Protein AF-A0A7G6RJ88-F1 (afdb_monomer)

Solvent-accessible surface area (backbone atoms only — not comparable to full-atom values): 5047 Å² total; per-residue (Å²): 136,91,84,84,49,78,64,52,57,51,43,50,52,51,42,63,74,70,59,53,72,66,64,36,30,78,70,62,74,40,69,73,86,46,95,81,63,43,68,69,64,77,35,70,79,37,62,68,61,45,58,74,69,45,52,76,68,52,44,49,54,51,50,49,52,47,52,56,54,46,55,70,71,52,76,76,78,80,82,125

Organism: Rhizobium leguminosarum bv. viciae (NCBI:txid387)

Radius of gyration: 14.53 Å; Cα contacts (8 Å, |Δi|>4): 36; chains: 1; bounding box: 37×22×43 Å

Structure (mmCIF, N/CA/C/O backbone):
data_AF-A0A7G6RJ88-F1
#
_entry.id   AF-A0A7G6RJ88-F1
#
loop_
_atom_site.group_PDB
_atom_site.id
_atom_site.type_symbol
_atom_site.label_atom_id
_atom_site.label_alt_id
_atom_site.label_comp_id
_atom_site.label_asym_id
_atom_site.label_entity_id
_atom_site.label_seq_id
_atom_site.pdbx_PDB_ins_code
_atom_site.Cartn_x
_atom_site.Cartn_y
_atom_site.Cartn_z
_atom_site.occupancy
_atom_site.B_iso_or_equiv
_atom_site.auth_seq_id
_atom_site.auth_comp_id
_atom_site.auth_asym_id
_atom_site.auth_atom_id
_atom_site.pdbx_PDB_model_num
ATOM 1 N N . MET A 1 1 ? -9.421 -6.130 -19.620 1.00 55.19 1 MET A N 1
ATOM 2 C CA . MET A 1 1 ? -8.718 -7.299 -19.055 1.00 55.19 1 MET A CA 1
ATOM 3 C C . MET A 1 1 ? -7.459 -6.773 -18.395 1.00 55.19 1 MET A C 1
ATOM 5 O O . MET A 1 1 ? -6.742 -6.025 -19.045 1.00 55.19 1 MET A O 1
ATOM 9 N N . THR A 1 2 ? -7.252 -7.051 -17.111 1.00 77.31 2 THR A N 1
ATOM 10 C CA . THR A 1 2 ? -6.043 -6.612 -16.399 1.00 77.31 2 THR A CA 1
ATOM 11 C C . THR A 1 2 ? -4.922 -7.601 -16.698 1.00 77.31 2 THR A C 1
ATOM 13 O O . THR A 1 2 ? -5.116 -8.801 -16.508 1.00 77.31 2 THR A O 1
ATOM 16 N N . THR A 1 3 ? -3.775 -7.112 -17.171 1.00 86.69 3 THR A N 1
ATOM 17 C CA . THR A 1 3 ? -2.601 -7.942 -17.471 1.00 86.69 3 THR A CA 1
ATOM 18 C C . THR A 1 3 ? -1.526 -7.687 -16.424 1.00 86.69 3 THR A C 1
ATOM 20 O O . THR A 1 3 ? -1.082 -6.554 -16.262 1.00 86.69 3 THR A O 1
ATOM 23 N N . PHE A 1 4 ? -1.093 -8.740 -15.735 1.00 88.31 4 PHE A N 1
ATOM 24 C CA . PHE A 1 4 ? 0.073 -8.702 -14.854 1.00 88.31 4 PHE A CA 1
ATOM 25 C C . PHE A 1 4 ? 1.308 -9.167 -15.627 1.00 88.31 4 PHE A C 1
ATOM 27 O O . PHE A 1 4 ? 1.244 -10.156 -16.357 1.00 88.31 4 PHE A O 1
ATOM 34 N N . THR A 1 5 ? 2.430 -8.467 -15.474 1.00 91.75 5 THR A N 1
ATOM 35 C CA . THR A 1 5 ? 3.720 -8.874 -16.054 1.00 91.75 5 THR A CA 1
ATOM 36 C C . THR A 1 5 ? 4.609 -9.522 -14.991 1.00 91.75 5 THR A C 1
ATOM 38 O O . THR A 1 5 ? 4.349 -9.396 -13.793 1.00 91.75 5 THR A O 1
ATOM 41 N N . ALA A 1 6 ? 5.698 -10.177 -15.408 1.00 92.06 6 ALA A N 1
ATOM 42 C CA . ALA A 1 6 ? 6.705 -10.679 -14.469 1.00 92.06 6 ALA A CA 1
ATOM 43 C C . ALA A 1 6 ? 7.289 -9.552 -13.590 1.00 92.06 6 ALA A C 1
ATOM 45 O O . ALA A 1 6 ? 7.483 -9.744 -12.389 1.00 92.06 6 ALA A O 1
ATOM 46 N N . ASN A 1 7 ? 7.496 -8.360 -14.164 1.00 90.38 7 ASN A N 1
ATOM 47 C CA . ASN A 1 7 ? 7.961 -7.191 -13.416 1.00 90.38 7 ASN A CA 1
ATOM 48 C C . ASN A 1 7 ? 6.919 -6.711 -12.407 1.00 90.38 7 ASN A C 1
ATOM 50 O O . ASN A 1 7 ? 7.285 -6.394 -11.282 1.00 90.38 7 ASN A O 1
ATOM 54 N N . THR A 1 8 ? 5.629 -6.782 -12.746 1.00 90.19 8 THR A N 1
ATOM 55 C CA . THR A 1 8 ? 4.554 -6.416 -11.817 1.00 90.19 8 THR A CA 1
ATOM 56 C C . THR A 1 8 ? 4.596 -7.261 -10.542 1.00 90.19 8 THR A C 1
ATOM 58 O O . THR A 1 8 ? 4.446 -6.729 -9.448 1.00 90.19 8 THR A O 1
ATOM 61 N N . LEU A 1 9 ? 4.852 -8.570 -10.649 1.00 91.06 9 LEU A N 1
ATOM 62 C CA . LEU A 1 9 ? 4.981 -9.435 -9.468 1.00 91.06 9 LEU A CA 1
ATOM 63 C C . LEU A 1 9 ? 6.185 -9.042 -8.600 1.00 91.06 9 LEU A C 1
ATOM 65 O O . LEU A 1 9 ? 6.079 -8.999 -7.375 1.00 91.06 9 LEU A O 1
ATOM 69 N N . LYS A 1 10 ? 7.320 -8.724 -9.232 1.00 92.19 10 LYS A N 1
ATOM 70 C CA . LYS A 1 10 ? 8.547 -8.290 -8.550 1.00 92.19 10 LYS A CA 1
ATOM 71 C C . LYS A 1 10 ? 8.373 -6.934 -7.856 1.00 92.19 10 LYS A C 1
ATOM 73 O O . LYS A 1 10 ? 8.765 -6.790 -6.702 1.00 92.19 10 LYS A O 1
ATOM 78 N N . GLU A 1 11 ? 7.777 -5.959 -8.534 1.00 91.94 11 GLU A N 1
ATOM 79 C CA . GLU A 1 11 ? 7.509 -4.616 -8.006 1.00 91.94 11 GLU A CA 1
ATOM 80 C C . GLU A 1 11 ? 6.555 -4.664 -6.810 1.00 91.94 11 GLU A C 1
ATOM 82 O O . GLU A 1 11 ? 6.832 -4.044 -5.784 1.00 91.94 11 GLU A O 1
ATOM 87 N N . LEU A 1 12 ? 5.485 -5.464 -6.894 1.00 91.56 12 LEU A N 1
ATOM 88 C CA . LEU A 1 12 ? 4.567 -5.686 -5.775 1.00 91.56 12 LEU A CA 1
ATOM 89 C C . LEU A 1 12 ? 5.267 -6.361 -4.590 1.00 91.56 12 LEU A C 1
ATOM 91 O O . LEU A 1 12 ? 5.094 -5.923 -3.455 1.00 91.56 12 LEU A O 1
ATOM 95 N N . ALA A 1 13 ? 6.098 -7.380 -4.837 1.00 91.06 13 ALA A N 1
ATOM 96 C CA . ALA A 1 13 ? 6.857 -8.043 -3.779 1.00 91.06 13 ALA A CA 1
ATOM 97 C C . ALA A 1 13 ? 7.813 -7.074 -3.068 1.00 91.06 13 ALA A C 1
ATOM 99 O O . ALA A 1 13 ? 7.884 -7.077 -1.836 1.00 91.06 13 ALA A O 1
ATOM 100 N N . TYR A 1 14 ? 8.510 -6.207 -3.811 1.00 92.00 14 TYR A N 1
ATOM 101 C CA . TYR A 1 14 ? 9.336 -5.172 -3.192 1.00 92.00 14 TYR A CA 1
ATOM 102 C C . TYR A 1 14 ? 8.502 -4.167 -2.411 1.00 92.00 14 TYR A C 1
ATOM 104 O O . TYR A 1 14 ? 8.859 -3.856 -1.276 1.00 92.00 14 TYR A O 1
ATOM 112 N N . PHE A 1 15 ? 7.395 -3.694 -2.978 1.00 93.19 15 PHE A N 1
ATOM 113 C CA . PHE A 1 15 ? 6.512 -2.755 -2.303 1.00 93.19 15 PHE A CA 1
ATOM 114 C C . PHE A 1 15 ? 6.012 -3.323 -0.968 1.00 93.19 15 PHE A C 1
ATOM 116 O O . PHE A 1 15 ? 6.206 -2.691 0.066 1.00 93.19 15 PHE A O 1
ATOM 123 N N . TYR A 1 16 ? 5.459 -4.538 -0.944 1.00 90.69 16 TYR A N 1
ATOM 124 C CA . TYR A 1 16 ? 4.947 -5.150 0.290 1.00 90.69 16 TYR A CA 1
ATOM 125 C C . TYR A 1 16 ? 6.040 -5.436 1.320 1.00 90.69 16 TYR A C 1
ATOM 127 O O . TYR A 1 16 ? 5.805 -5.276 2.513 1.00 90.69 16 TYR A O 1
ATOM 135 N N . THR A 1 17 ? 7.240 -5.817 0.873 1.00 89.06 17 THR A N 1
ATOM 136 C CA . THR A 1 17 ? 8.374 -6.092 1.772 1.00 89.06 17 THR A CA 1
ATOM 137 C C . THR A 1 17 ? 8.909 -4.822 2.436 1.00 89.06 17 THR A C 1
ATOM 139 O O . THR A 1 17 ? 9.390 -4.880 3.564 1.00 89.06 17 THR A O 1
ATOM 142 N N . ASN A 1 18 ? 8.833 -3.680 1.748 1.00 89.81 18 ASN A N 1
ATOM 143 C CA . ASN A 1 18 ? 9.390 -2.408 2.215 1.00 89.81 18 ASN A CA 1
ATOM 144 C C . ASN A 1 18 ? 8.332 -1.429 2.741 1.00 89.81 18 ASN A C 1
ATOM 146 O O . ASN A 1 18 ? 8.689 -0.346 3.193 1.00 89.81 18 ASN A O 1
ATOM 150 N N . THR A 1 19 ? 7.046 -1.781 2.686 1.00 89.38 19 THR A N 1
ATOM 151 C CA . THR A 1 19 ? 5.985 -0.946 3.251 1.00 89.38 19 THR A CA 1
ATOM 152 C C . THR A 1 19 ? 5.807 -1.271 4.721 1.00 89.38 19 THR A C 1
ATOM 154 O O . THR A 1 19 ? 5.375 -2.365 5.087 1.00 89.38 19 THR A O 1
ATOM 157 N N . ASP A 1 20 ? 6.102 -0.293 5.567 1.00 86.19 20 ASP A N 1
ATOM 158 C CA . ASP A 1 20 ? 5.892 -0.398 7.000 1.00 86.19 20 ASP A CA 1
ATOM 159 C C . ASP A 1 20 ? 4.591 0.276 7.460 1.00 86.19 20 ASP A C 1
ATOM 161 O O . ASP A 1 20 ? 3.833 0.883 6.698 1.00 86.19 20 ASP A O 1
ATOM 165 N N . ARG A 1 21 ? 4.326 0.153 8.761 1.00 84.75 21 ARG A N 1
ATOM 166 C CA . ARG A 1 21 ? 3.155 0.741 9.407 1.00 84.75 21 ARG A CA 1
ATOM 167 C C . ARG A 1 21 ? 3.099 2.264 9.241 1.00 84.75 21 ARG A C 1
ATOM 169 O O . ARG A 1 21 ? 2.013 2.785 9.011 1.00 84.75 21 ARG A O 1
ATOM 176 N N . SER A 1 22 ? 4.220 2.970 9.383 1.00 86.44 22 SER A N 1
ATOM 177 C CA . SER A 1 22 ? 4.248 4.437 9.290 1.00 86.44 22 SER A CA 1
ATOM 178 C C . SER A 1 22 ? 3.822 4.919 7.912 1.00 86.44 22 SER A C 1
ATOM 180 O O . SER A 1 22 ? 2.996 5.818 7.817 1.00 86.44 22 SER A O 1
ATOM 182 N N . MET A 1 23 ? 4.281 4.262 6.847 1.00 90.44 23 MET A N 1
ATOM 183 C CA . MET A 1 23 ? 3.881 4.608 5.480 1.00 90.44 23 MET A CA 1
ATOM 184 C C . MET A 1 23 ? 2.366 4.482 5.263 1.00 90.44 23 MET A C 1
ATOM 186 O O . MET A 1 23 ? 1.770 5.271 4.529 1.00 90.44 23 MET A O 1
ATOM 190 N N . LEU A 1 24 ? 1.729 3.497 5.903 1.00 89.75 24 LEU A N 1
ATOM 191 C CA . LEU A 1 24 ? 0.277 3.313 5.849 1.00 89.75 24 LEU A CA 1
ATOM 192 C C . LEU A 1 24 ? -0.472 4.348 6.707 1.00 89.75 24 LEU A C 1
ATOM 194 O O . LEU A 1 24 ? -1.547 4.796 6.306 1.00 89.75 24 LEU A O 1
ATOM 198 N N . GLU A 1 25 ? 0.080 4.732 7.864 1.00 89.12 25 GLU A N 1
ATOM 199 C CA . GLU A 1 25 ? -0.459 5.803 8.720 1.00 89.12 25 GLU A CA 1
ATOM 200 C C . GLU A 1 25 ? -0.412 7.160 7.999 1.00 89.12 25 GLU A C 1
ATOM 202 O O . GLU A 1 25 ? -1.424 7.860 7.953 1.00 89.12 25 GLU A O 1
ATOM 207 N N . ASP A 1 26 ? 0.709 7.489 7.352 1.00 90.50 26 ASP A N 1
ATOM 208 C CA . ASP A 1 26 ? 0.909 8.741 6.606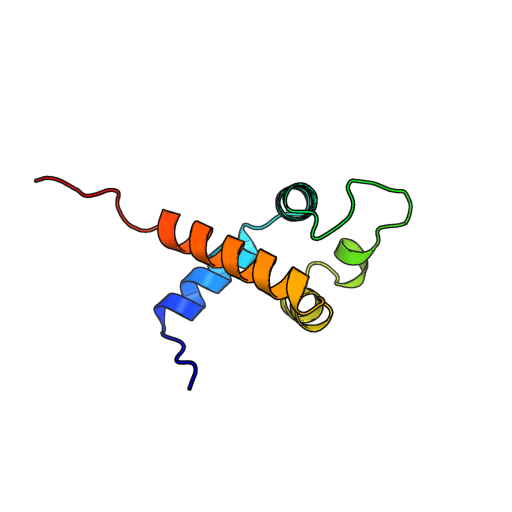 1.00 90.50 26 ASP A CA 1
ATOM 209 C C . ASP A 1 26 ? -0.064 8.896 5.432 1.00 90.50 26 ASP A C 1
ATOM 211 O O . ASP A 1 26 ? -0.466 10.004 5.073 1.00 90.50 26 ASP A O 1
ATOM 215 N N . LYS A 1 27 ? -0.468 7.775 4.826 1.00 91.50 27 LYS A N 1
ATOM 216 C CA . LYS A 1 27 ? -1.457 7.737 3.741 1.00 91.50 27 LYS A CA 1
ATOM 217 C C . LYS A 1 27 ? -2.895 7.591 4.243 1.00 91.50 27 LYS A C 1
ATOM 219 O O . LYS A 1 27 ? -3.810 7.518 3.428 1.00 91.50 27 LYS A O 1
ATOM 224 N N . GLY A 1 28 ? -3.107 7.551 5.560 1.00 88.75 28 GLY A N 1
ATOM 225 C CA . GLY A 1 28 ? -4.427 7.449 6.184 1.00 88.75 28 GLY A CA 1
ATOM 226 C C . GLY A 1 28 ? -5.103 6.081 6.042 1.00 88.75 28 GLY A C 1
ATOM 227 O O . GLY A 1 28 ? -6.265 5.941 6.420 1.00 88.75 28 GLY A O 1
ATOM 228 N N . LEU A 1 29 ? -4.391 5.064 5.540 1.00 88.31 29 LEU A N 1
ATOM 229 C CA . LEU A 1 29 ? -4.914 3.702 5.355 1.00 88.31 29 LEU A CA 1
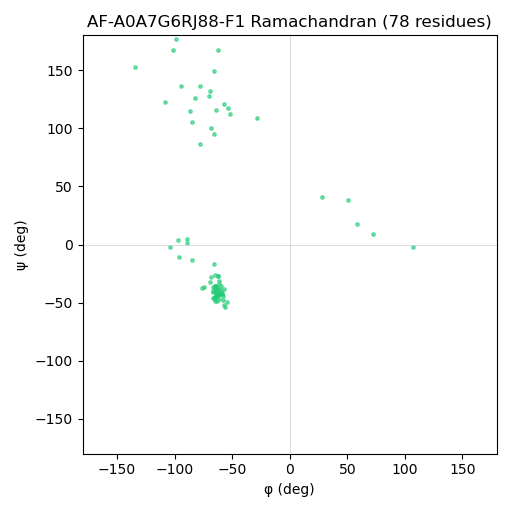ATOM 230 C C . LEU A 1 29 ? -5.175 2.996 6.693 1.00 88.31 29 LEU A C 1
ATOM 232 O O . LEU A 1 29 ? -6.048 2.129 6.813 1.00 88.31 29 LEU A O 1
ATOM 236 N N . ILE A 1 30 ? -4.418 3.385 7.714 1.00 86.44 30 ILE A N 1
ATOM 237 C CA . ILE A 1 30 ? -4.612 2.997 9.110 1.00 86.44 30 ILE A CA 1
ATOM 238 C C . ILE A 1 30 ? -4.486 4.245 9.988 1.00 86.44 30 ILE A C 1
ATOM 240 O O . ILE A 1 30 ? -3.822 5.210 9.615 1.00 86.44 30 ILE A O 1
ATOM 244 N N . GLN A 1 31 ? -5.139 4.268 11.149 1.00 79.25 31 GLN A N 1
ATOM 245 C CA . GLN A 1 31 ? -5.080 5.429 12.030 1.00 79.25 31 GLN A CA 1
ATOM 246 C C . GLN A 1 31 ? -3.764 5.464 12.819 1.00 79.25 31 GLN A C 1
ATOM 248 O O . GLN A 1 31 ? -3.365 4.444 13.395 1.00 79.25 31 GLN A O 1
ATOM 253 N N . PRO A 1 32 ? -3.129 6.647 12.929 1.00 67.88 32 PRO A N 1
ATOM 254 C CA . PRO A 1 32 ? -1.914 6.822 13.708 1.00 67.88 32 PRO A CA 1
ATOM 255 C C . PRO A 1 32 ? -2.202 6.550 15.179 1.00 67.88 32 PRO A C 1
ATOM 257 O O . PRO A 1 32 ? -3.005 7.254 15.787 1.00 67.88 32 PRO A O 1
ATOM 260 N N . ARG A 1 33 ? -1.576 5.498 15.725 1.00 59.22 33 ARG A N 1
ATOM 261 C CA . ARG A 1 33 ? -1.528 5.113 17.155 1.00 59.22 33 ARG A CA 1
ATOM 262 C C . ARG A 1 33 ? -2.725 5.541 18.032 1.00 59.22 33 ARG A C 1
ATOM 264 O O . ARG A 1 33 ? -2.542 5.883 19.199 1.00 59.22 33 ARG A O 1
ATOM 271 N N . LYS A 1 34 ? -3.967 5.446 17.546 1.00 51.97 34 LYS A N 1
ATOM 272 C CA . LYS A 1 34 ? -5.113 5.398 18.455 1.00 51.97 34 LYS A CA 1
ATOM 273 C C . LYS A 1 34 ? -5.047 4.063 19.173 1.00 51.97 34 LYS A C 1
ATOM 275 O O . LYS A 1 34 ? -4.876 3.022 18.536 1.00 51.97 34 LYS A O 1
ATOM 280 N N . ALA A 1 35 ? -5.191 4.087 20.494 1.00 49.19 35 ALA A N 1
ATOM 281 C CA . ALA A 1 35 ? -5.483 2.875 21.242 1.00 49.19 35 ALA A CA 1
ATOM 282 C C . ALA A 1 35 ? -6.711 2.205 20.592 1.00 49.19 35 ALA A C 1
ATOM 284 O O . ALA A 1 35 ? -7.791 2.791 20.572 1.00 49.19 35 ALA A O 1
ATOM 285 N N . GLY A 1 36 ? -6.514 1.032 19.979 1.00 52.28 36 GLY A N 1
ATOM 286 C CA . GLY A 1 36 ? -7.566 0.274 19.294 1.00 52.28 36 GLY A CA 1
ATOM 287 C C . GLY A 1 36 ? -7.529 0.255 17.760 1.00 52.28 36 GLY A C 1
ATOM 288 O O . GLY A 1 36 ? -8.353 -0.454 17.179 1.00 52.28 36 GLY A O 1
ATOM 289 N N . ASP A 1 37 ? -6.599 0.947 17.076 1.00 62.31 37 ASP A N 1
ATOM 290 C CA . ASP A 1 37 ? -6.366 0.627 15.655 1.00 62.31 37 ASP A CA 1
ATOM 291 C C . ASP A 1 37 ? -5.513 -0.637 15.528 1.00 62.31 37 ASP A C 1
ATOM 293 O O . ASP A 1 37 ? -4.279 -0.626 15.449 1.00 62.31 37 ASP A O 1
ATOM 297 N N . ASP A 1 38 ? -6.230 -1.752 15.550 1.00 65.25 38 ASP A N 1
ATOM 298 C CA . ASP A 1 38 ? -5.668 -3.073 15.384 1.00 65.25 38 ASP A CA 1
ATOM 299 C C . ASP A 1 38 ? -5.616 -3.492 13.919 1.00 65.25 38 ASP A C 1
ATOM 301 O O . ASP A 1 38 ? -5.267 -4.636 13.687 1.00 65.25 38 ASP A O 1
ATOM 305 N N . ARG A 1 39 ? -5.956 -2.669 12.912 1.00 70.81 39 ARG A N 1
ATOM 306 C CA . ARG A 1 39 ? -5.979 -3.145 11.511 1.00 70.81 39 ARG A CA 1
ATOM 307 C C . ARG A 1 39 ? -4.642 -3.763 11.121 1.00 70.81 39 ARG A C 1
ATOM 309 O O . ARG A 1 39 ? -4.604 -4.911 10.700 1.00 70.81 39 ARG A O 1
ATOM 316 N N . TRP A 1 40 ? -3.542 -3.068 11.395 1.00 71.50 40 TRP A N 1
ATOM 317 C CA . TRP A 1 40 ? -2.196 -3.581 11.127 1.00 71.50 40 TRP A CA 1
ATOM 318 C C . TRP A 1 40 ? -1.881 -4.897 11.869 1.00 71.50 40 TRP A C 1
ATOM 320 O O . TRP A 1 40 ? -1.314 -5.823 11.291 1.00 71.50 40 TRP A O 1
ATOM 330 N N . LYS A 1 41 ? -2.308 -5.023 13.134 1.00 69.69 41 LYS A N 1
ATOM 331 C CA . LYS A 1 41 ? -2.109 -6.235 13.954 1.00 69.69 41 LYS A CA 1
ATOM 332 C C . LYS A 1 41 ? -3.056 -7.383 13.577 1.00 69.69 41 LYS A C 1
ATOM 334 O O . LYS A 1 41 ? -2.645 -8.536 13.583 1.00 69.69 41 LYS A O 1
ATOM 339 N N . ARG A 1 42 ? -4.309 -7.079 13.225 1.00 67.62 42 ARG A N 1
ATOM 340 C CA . ARG A 1 42 ? -5.387 -8.015 12.849 1.00 67.62 42 ARG A CA 1
ATOM 341 C C . ARG A 1 42 ? -5.039 -8.810 11.608 1.00 67.62 42 ARG A C 1
ATOM 343 O O . ARG A 1 42 ? -5.531 -9.921 11.452 1.00 67.62 42 ARG A O 1
AT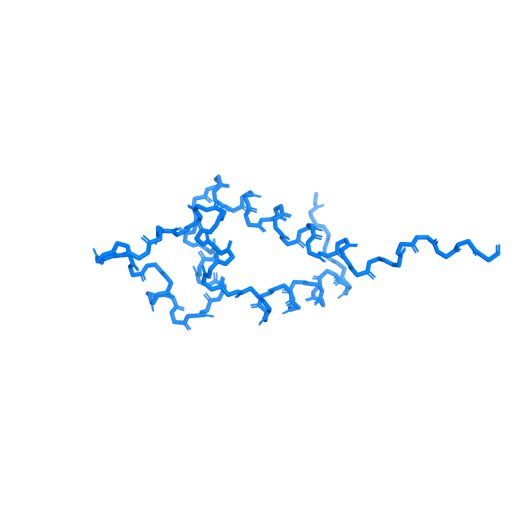OM 350 N N . PHE A 1 43 ? -4.196 -8.250 10.749 1.00 69.56 43 PHE A N 1
ATOM 351 C CA . PHE A 1 43 ? -3.736 -8.933 9.552 1.00 69.56 43 PHE A CA 1
ATOM 352 C C . PHE A 1 43 ? -2.375 -9.597 9.729 1.00 69.56 43 PHE A C 1
ATOM 354 O O . PHE A 1 43 ? -1.892 -10.183 8.775 1.00 69.56 43 PHE A O 1
ATOM 361 N N . ASN A 1 44 ? -1.772 -9.572 10.925 1.00 69.44 44 ASN A N 1
ATOM 362 C CA . ASN A 1 44 ? -0.493 -10.232 11.213 1.00 69.44 44 ASN A CA 1
ATOM 363 C C . ASN A 1 44 ? 0.612 -9.885 10.192 1.00 69.44 44 ASN A C 1
ATOM 365 O O . ASN A 1 44 ? 1.367 -10.755 9.767 1.00 69.44 44 ASN A O 1
ATOM 369 N N . HIS A 1 45 ? 0.651 -8.629 9.733 1.00 71.50 45 HIS A N 1
ATOM 370 C CA . HIS A 1 45 ? 1.551 -8.172 8.663 1.00 71.50 45 HIS A CA 1
ATOM 371 C C . HIS A 1 45 ? 1.394 -8.925 7.322 1.00 71.50 45 HIS A C 1
ATOM 373 O O . HIS A 1 45 ? 2.270 -8.866 6.464 1.00 71.50 45 HIS A O 1
ATOM 379 N N . ASN A 1 46 ? 0.275 -9.623 7.117 1.00 83.94 46 ASN A N 1
ATOM 380 C CA . ASN A 1 46 ? -0.080 -10.254 5.855 1.00 83.94 46 ASN A CA 1
ATOM 381 C C . ASN A 1 46 ? -0.779 -9.227 4.952 1.00 83.94 46 ASN A C 1
ATOM 383 O O . ASN A 1 46 ? -1.949 -8.877 5.155 1.00 83.94 46 ASN A O 1
ATOM 387 N N . PHE A 1 47 ? -0.042 -8.756 3.948 1.00 85.62 47 PHE A N 1
ATOM 388 C C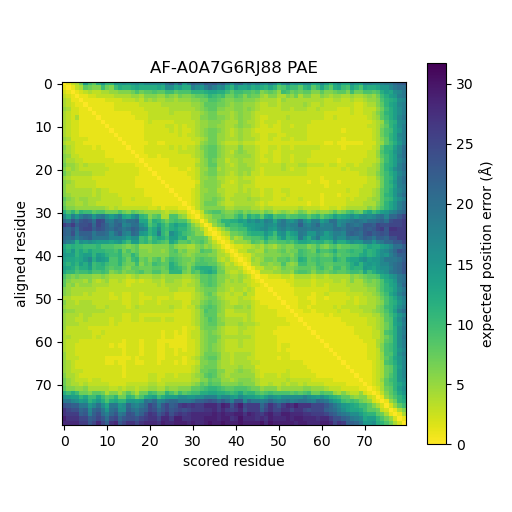A . PHE A 1 47 ? -0.524 -7.773 2.983 1.00 85.62 47 PHE A CA 1
ATOM 389 C C . PHE A 1 47 ? -1.719 -8.270 2.163 1.00 85.62 47 PHE A C 1
ATOM 391 O O . PHE A 1 47 ? -2.620 -7.480 1.886 1.00 85.62 47 PHE A O 1
ATOM 398 N N . ASP A 1 48 ? -1.796 -9.564 1.845 1.00 86.81 48 ASP A N 1
ATOM 399 C CA . ASP A 1 48 ? -2.900 -10.123 1.059 1.00 86.81 48 ASP A CA 1
ATOM 400 C C . ASP A 1 48 ? -4.231 -9.966 1.802 1.00 86.81 48 ASP A C 1
ATOM 402 O O . ASP A 1 48 ? -5.215 -9.460 1.257 1.00 86.81 48 ASP A O 1
ATOM 406 N N . ILE A 1 49 ? -4.261 -10.337 3.088 1.00 85.38 49 ILE A N 1
ATOM 407 C CA . ILE A 1 49 ? -5.471 -10.208 3.913 1.00 85.38 49 ILE A CA 1
ATOM 408 C C . ILE A 1 49 ? -5.817 -8.731 4.120 1.00 85.38 49 ILE A C 1
ATOM 410 O O . ILE A 1 49 ? -6.996 -8.370 4.057 1.00 85.38 49 ILE A O 1
ATOM 414 N N . PHE A 1 50 ? -4.809 -7.878 4.332 1.00 87.06 50 PHE A N 1
ATOM 415 C CA . PHE A 1 50 ? -5.006 -6.436 4.447 1.00 87.06 50 PHE A CA 1
ATOM 416 C C . PHE A 1 50 ? -5.710 -5.879 3.202 1.00 87.06 50 PHE A C 1
ATOM 418 O O . PHE A 1 50 ? -6.796 -5.315 3.328 1.00 87.06 50 PHE A O 1
ATOM 425 N N . ILE A 1 51 ? -5.178 -6.137 2.001 1.00 90.19 51 ILE A N 1
ATOM 426 C CA . ILE A 1 51 ? -5.727 -5.674 0.714 1.00 90.19 51 ILE A CA 1
ATOM 427 C C . ILE A 1 51 ? -7.168 -6.145 0.505 1.00 90.19 51 ILE A C 1
ATOM 429 O O . ILE A 1 51 ? -8.023 -5.363 0.083 1.00 90.19 51 ILE A O 1
ATOM 433 N N . LEU A 1 52 ? -7.464 -7.413 0.803 1.00 89.31 52 LEU A N 1
ATOM 434 C CA . LEU A 1 52 ? -8.801 -7.982 0.605 1.00 89.31 52 LEU A CA 1
ATOM 435 C C . LEU A 1 52 ? -9.868 -7.336 1.498 1.00 89.31 52 LEU A C 1
ATOM 437 O O . LEU A 1 52 ? -11.048 -7.344 1.143 1.00 89.31 52 LEU A O 1
ATOM 441 N N . LYS A 1 53 ? -9.471 -6.793 2.653 1.00 86.69 53 LYS A N 1
ATOM 442 C CA . LYS A 1 53 ? -10.368 -6.184 3.645 1.00 86.69 53 LYS A CA 1
ATOM 443 C C . LYS A 1 53 ? -10.482 -4.666 3.515 1.00 86.69 53 LYS A C 1
ATOM 445 O O . LYS A 1 53 ? -11.360 -4.088 4.155 1.00 86.69 53 LYS A O 1
ATOM 450 N N . LEU A 1 54 ? -9.630 -4.036 2.707 1.00 88.25 54 LEU A N 1
ATOM 451 C CA . LEU A 1 54 ? -9.707 -2.610 2.413 1.00 88.25 54 LEU A CA 1
ATOM 452 C C . LEU A 1 54 ? -10.978 -2.263 1.627 1.00 88.25 54 LEU A C 1
ATOM 454 O O . LEU A 1 54 ? -11.481 -3.044 0.809 1.00 8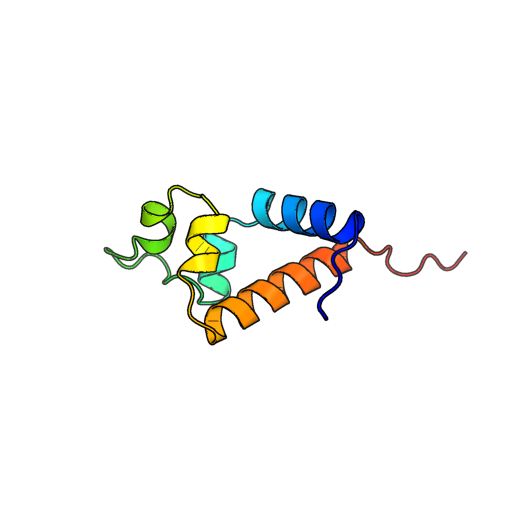8.25 54 LEU A O 1
ATOM 458 N N . SER A 1 55 ? -11.474 -1.047 1.855 1.00 91.00 55 SER A N 1
ATOM 459 C CA . SER A 1 55 ? -12.519 -0.457 1.022 1.00 91.00 55 SER A CA 1
ATOM 460 C C . SER A 1 55 ? -12.025 -0.273 -0.424 1.00 91.00 55 SER A C 1
ATOM 462 O O . SER A 1 55 ? -10.839 -0.415 -0.729 1.00 91.00 55 SER A O 1
ATOM 464 N N . ALA A 1 56 ? -12.929 0.012 -1.365 1.00 94.19 56 ALA A N 1
ATOM 465 C CA . ALA A 1 56 ? -12.516 0.321 -2.738 1.00 94.19 56 ALA A CA 1
ATOM 466 C C . ALA A 1 56 ? -11.624 1.576 -2.802 1.00 94.19 56 ALA A C 1
ATOM 468 O O . ALA A 1 56 ? -10.637 1.579 -3.533 1.00 94.19 56 ALA A O 1
ATOM 469 N N . GLU A 1 57 ? -11.939 2.590 -1.994 1.00 93.94 57 GLU A N 1
ATOM 470 C CA . GLU A 1 57 ? -11.177 3.838 -1.888 1.00 93.94 57 GLU A CA 1
ATOM 471 C C . GLU A 1 57 ? -9.772 3.587 -1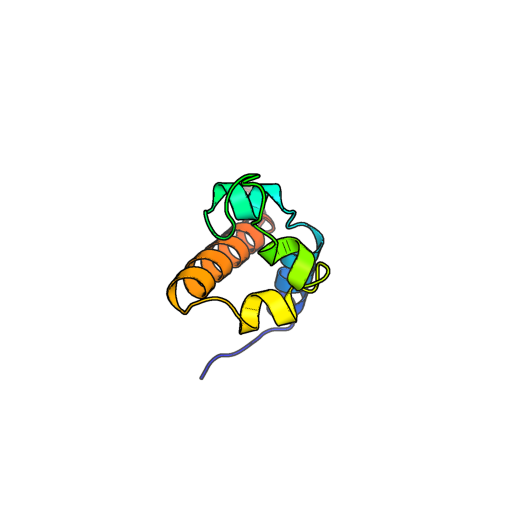.327 1.00 93.94 57 GLU A C 1
ATOM 473 O O . GLU A 1 57 ? -8.779 3.972 -1.942 1.00 93.94 57 GLU A O 1
ATOM 478 N N . ASP A 1 58 ? -9.665 2.835 -0.230 1.00 93.12 58 ASP A N 1
ATOM 479 C CA . ASP A 1 58 ? -8.371 2.502 0.375 1.00 93.12 58 ASP A CA 1
ATOM 480 C C . ASP A 1 58 ? -7.506 1.633 -0.551 1.00 93.12 58 ASP A C 1
ATOM 482 O O . ASP A 1 58 ? -6.287 1.793 -0.618 1.00 93.12 58 ASP A O 1
ATOM 486 N N . ARG A 1 59 ? -8.122 0.725 -1.323 1.00 94.19 59 ARG A N 1
ATOM 487 C CA . ARG A 1 59 ? -7.400 -0.042 -2.351 1.00 94.19 59 ARG A CA 1
ATOM 488 C C . ARG A 1 59 ? -6.848 0.854 -3.452 1.00 94.19 59 ARG A C 1
ATOM 490 O O . ARG A 1 59 ? -5.755 0.578 -3.937 1.00 94.19 59 ARG A O 1
ATOM 497 N N . ALA A 1 60 ? -7.560 1.914 -3.832 1.00 95.69 60 ALA A N 1
ATOM 498 C CA . ALA A 1 60 ? -7.062 2.879 -4.808 1.00 95.69 60 ALA A CA 1
ATOM 499 C C . ALA A 1 60 ? -5.855 3.660 -4.262 1.00 95.69 60 ALA A C 1
ATOM 501 O O . ALA A 1 60 ? -4.865 3.823 -4.974 1.00 95.69 60 ALA A O 1
ATOM 502 N N . VAL A 1 61 ? -5.887 4.066 -2.988 1.00 95.44 61 VAL A N 1
ATOM 503 C CA . VAL A 1 61 ? -4.747 4.717 -2.317 1.00 95.44 61 VAL A CA 1
ATOM 504 C C . VAL A 1 61 ? -3.536 3.784 -2.265 1.00 95.44 61 VAL A C 1
ATOM 506 O O . VAL A 1 61 ? -2.434 4.181 -2.640 1.00 95.44 61 VAL A O 1
ATOM 509 N N . LEU A 1 62 ? -3.731 2.524 -1.869 1.00 94.50 62 LEU A N 1
ATOM 510 C CA . LEU A 1 62 ? -2.647 1.545 -1.819 1.00 94.50 62 LEU A CA 1
ATOM 511 C C . LEU A 1 62 ? -2.082 1.229 -3.215 1.00 94.50 62 LEU A C 1
ATOM 513 O O . LEU A 1 62 ? -0.872 1.080 -3.372 1.00 94.50 62 LEU A O 1
ATOM 517 N N . ALA A 1 63 ? -2.934 1.166 -4.240 1.00 94.69 63 ALA A N 1
ATOM 518 C CA . ALA A 1 63 ? -2.498 0.992 -5.624 1.00 94.69 63 ALA A CA 1
ATOM 519 C C . ALA A 1 63 ? -1.659 2.182 -6.117 1.00 94.69 63 ALA A C 1
ATOM 521 O O . ALA A 1 63 ? -0.655 1.979 -6.803 1.00 94.69 63 ALA A O 1
ATOM 522 N N . ALA A 1 64 ? -2.025 3.411 -5.739 1.00 95.38 64 ALA A N 1
ATOM 523 C CA . ALA A 1 64 ? -1.225 4.597 -6.031 1.00 95.38 64 ALA A CA 1
ATOM 524 C C . ALA A 1 64 ? 0.148 4.527 -5.343 1.00 95.38 64 ALA A C 1
ATOM 526 O O . ALA A 1 64 ? 1.161 4.735 -6.003 1.00 95.38 64 ALA A O 1
ATOM 527 N N . MET A 1 65 ? 0.202 4.121 -4.067 1.00 95.00 65 MET A N 1
ATOM 528 C CA . MET A 1 65 ? 1.473 3.905 -3.360 1.00 95.00 65 MET A CA 1
ATOM 529 C C . MET A 1 65 ? 2.364 2.877 -4.066 1.00 95.00 65 MET A C 1
ATOM 531 O O . MET A 1 65 ? 3.545 3.140 -4.277 1.00 95.00 65 MET A O 1
ATOM 535 N N 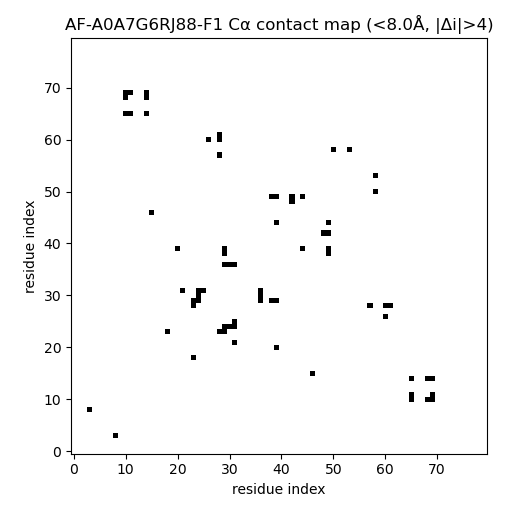. ALA A 1 66 ? 1.807 1.723 -4.447 1.00 93.81 66 ALA A N 1
ATOM 536 C CA . ALA A 1 66 ? 2.553 0.679 -5.148 1.00 93.81 66 ALA A CA 1
ATOM 537 C C . ALA A 1 66 ? 3.071 1.167 -6.510 1.00 93.81 66 ALA A C 1
ATOM 539 O O . ALA A 1 66 ? 4.198 0.862 -6.889 1.00 93.81 66 ALA A O 1
ATOM 540 N N . THR A 1 67 ? 2.270 1.966 -7.219 1.00 93.44 67 THR A N 1
ATOM 541 C CA . THR A 1 67 ? 2.645 2.566 -8.507 1.00 93.44 67 THR A CA 1
ATOM 542 C C . THR A 1 67 ? 3.776 3.581 -8.351 1.00 93.44 67 THR A C 1
ATOM 544 O O . THR A 1 67 ? 4.735 3.554 -9.120 1.00 93.44 67 THR A O 1
ATOM 547 N N . ASP A 1 68 ? 3.692 4.470 -7.360 1.00 92.56 68 ASP A N 1
ATOM 548 C CA . ASP A 1 68 ? 4.733 5.466 -7.085 1.00 92.56 68 ASP A CA 1
ATOM 549 C C . ASP A 1 68 ? 6.041 4.795 -6.651 1.00 92.56 68 ASP A C 1
ATOM 551 O O . ASP A 1 68 ? 7.124 5.181 -7.092 1.00 92.56 68 ASP A O 1
ATOM 555 N N . TYR A 1 69 ? 5.939 3.740 -5.843 1.00 91.44 69 TYR A N 1
ATOM 556 C CA . TYR A 1 69 ? 7.082 2.932 -5.441 1.00 91.44 69 TYR A CA 1
ATOM 557 C C . TYR A 1 69 ? 7.720 2.215 -6.639 1.00 91.44 69 TYR A C 1
ATOM 559 O O . TYR A 1 69 ? 8.938 2.256 -6.791 1.00 91.44 69 TYR A O 1
ATOM 567 N N . ALA A 1 70 ? 6.919 1.632 -7.538 1.00 89.62 70 ALA A N 1
ATOM 568 C CA . ALA A 1 70 ? 7.418 0.987 -8.752 1.00 89.62 70 ALA A CA 1
ATOM 569 C C . ALA A 1 70 ? 8.200 1.963 -9.651 1.00 89.62 70 ALA A C 1
ATOM 571 O O . ALA A 1 70 ? 9.298 1.643 -10.103 1.00 89.62 70 ALA A O 1
ATOM 572 N N . LYS A 1 71 ? 7.696 3.192 -9.827 1.00 89.19 71 LYS A N 1
ATOM 573 C CA . LYS A 1 71 ? 8.384 4.252 -10.588 1.00 89.19 71 LYS A CA 1
ATOM 574 C C . LYS A 1 71 ? 9.725 4.663 -9.984 1.00 89.19 71 LYS A C 1
ATOM 576 O O . LYS A 1 71 ? 10.606 5.097 -10.714 1.00 89.19 71 LYS A O 1
ATOM 581 N N .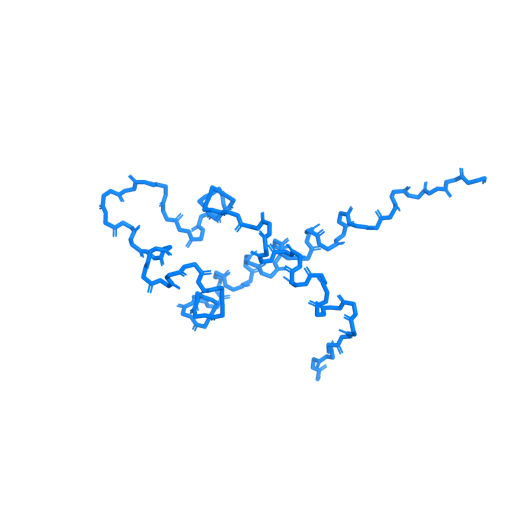 SER A 1 72 ? 9.910 4.517 -8.670 1.00 85.12 72 SER A N 1
ATOM 582 C CA . SER A 1 72 ? 11.192 4.835 -8.026 1.00 85.12 72 SER A CA 1
ATOM 583 C C . SER A 1 72 ? 12.343 3.910 -8.453 1.00 85.12 72 SER A C 1
ATOM 585 O O . SER A 1 72 ? 13.50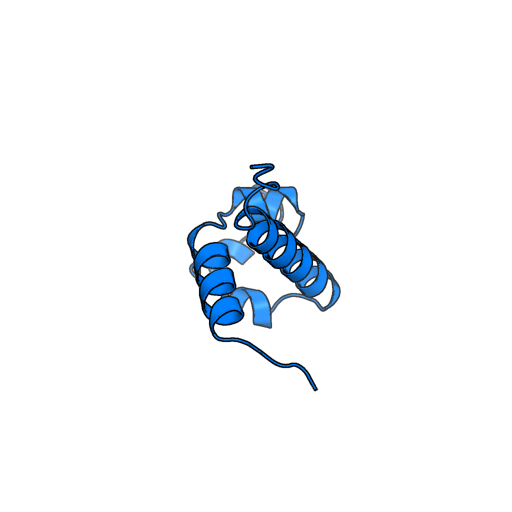6 4.262 -8.264 1.00 85.12 72 SER A O 1
ATOM 587 N N . PHE A 1 73 ? 12.032 2.756 -9.059 1.00 73.69 73 PHE A N 1
ATOM 588 C CA . PHE A 1 73 ? 13.020 1.844 -9.638 1.00 73.69 73 PHE A CA 1
ATOM 589 C C . PHE A 1 73 ? 13.424 2.201 -11.069 1.00 73.69 73 PHE A C 1
ATOM 591 O O . PHE A 1 73 ? 14.405 1.648 -11.573 1.00 73.69 73 PHE A O 1
ATOM 598 N N . GLU A 1 74 ? 12.688 3.089 -11.740 1.00 70.00 74 GLU A N 1
ATOM 599 C CA . GLU A 1 74 ? 13.089 3.567 -13.055 1.00 70.00 74 GLU A CA 1
ATOM 600 C C . GLU A 1 74 ? 14.320 4.471 -12.886 1.00 70.00 74 GLU A C 1
ATOM 602 O O . GLU A 1 74 ? 14.300 5.394 -12.065 1.00 70.00 74 GLU A O 1
ATOM 607 N N . PRO A 1 75 ? 15.417 4.228 -13.626 1.00 56.38 75 PRO A N 1
ATOM 608 C CA . PRO A 1 75 ? 16.543 5.144 -13.613 1.00 56.38 75 PRO A CA 1
ATOM 609 C C . PRO A 1 75 ? 16.035 6.528 -14.025 1.00 56.38 75 PRO A C 1
ATOM 611 O O . PRO A 1 75 ? 15.504 6.686 -15.126 1.00 56.38 75 PRO A O 1
ATOM 614 N N . GLN A 1 76 ? 16.205 7.536 -13.161 1.00 53.38 76 GLN A N 1
ATOM 615 C CA . GLN A 1 76 ? 16.063 8.928 -13.586 1.00 53.38 76 GLN A CA 1
ATOM 616 C C . GLN A 1 76 ? 16.993 9.112 -14.783 1.00 53.38 76 GLN A C 1
ATOM 618 O O . GLN A 1 76 ? 18.189 8.859 -14.652 1.00 53.38 76 GLN A O 1
ATOM 623 N N . GLY A 1 77 ? 16.415 9.437 -15.943 1.00 47.31 77 GLY A N 1
ATOM 624 C CA . GLY A 1 77 ? 17.050 9.376 -17.258 1.00 47.31 77 GLY A CA 1
ATOM 625 C C . GLY A 1 77 ? 18.563 9.581 -17.236 1.00 47.31 77 GLY A C 1
ATOM 626 O O . GLY A 1 77 ? 19.048 10.689 -17.017 1.00 47.31 77 GLY A O 1
ATOM 627 N N . GLY A 1 78 ? 19.299 8.499 -17.492 1.00 40.84 78 GLY A N 1
ATOM 628 C CA . GLY A 1 78 ? 20.700 8.583 -17.863 1.00 40.84 78 GLY A CA 1
ATOM 629 C C . GLY A 1 78 ? 20.791 9.278 -19.214 1.00 40.84 78 GLY A C 1
ATOM 630 O O . GLY A 1 78 ? 20.636 8.636 -20.250 1.00 40.84 78 GLY A O 1
ATOM 631 N N . ALA A 1 79 ? 21.006 10.591 -19.197 1.00 42.75 79 ALA A N 1
ATOM 632 C CA . ALA A 1 79 ? 21.611 11.279 -20.322 1.00 42.75 79 ALA A CA 1
ATOM 633 C C . ALA A 1 79 ? 23.072 10.810 -20.390 1.00 42.75 79 ALA A C 1
ATOM 635 O O . ALA A 1 79 ? 23.896 11.212 -19.567 1.00 42.75 79 ALA A O 1
ATOM 636 N N . ALA A 1 80 ? 23.335 9.877 -21.305 1.00 37.00 80 ALA A N 1
ATOM 637 C CA . ALA A 1 80 ? 24.665 9.629 -21.847 1.00 37.00 80 ALA A CA 1
ATOM 638 C C . ALA A 1 80 ? 24.944 10.632 -22.973 1.00 37.00 80 ALA A C 1
ATOM 640 O O . ALA A 1 80 ? 23.975 10.983 -23.689 1.00 37.00 80 ALA A O 1
#

pLDDT: mean 81.26, std 15.19, range [37.0, 95.69]

Sequence (80 aa):
MTTFTANTLKELAYFYTNTDRSMLEDKGLIQPRKAGDDRWKRFNHNFDIFILKLSAEDRAVLAAMATDYAKSFEPQGGAA

Mean predicted aligned error: 6.94 Å

Secondary structure (DSSP, 8-state):
-----HHHHHHHHHHHHH--HHHHHHTTSS-SS-TT--HHHHTTT-HHHHHHHS-HHHHHHHHHHHHHHHHTTSPP----

Foldseek 3Di:
DDDADPLNVVLVVVLLVPDDPVNCCVLVVFPDPDPPRCLCVVCVSPVVVSLVPGDPVSVVSVVVSSVVSSCVPPPPDPPD